Protein AF-A0A1N7JLL9-F1 (afdb_monomer)

Organism: NCBI:txid252246

pLDDT: mean 75.33, std 21.62, range [37.75, 98.25]

Nearest PDB structures (foldseek):
  6zs1-assembly1_C  TM=7.403E-01  e=1.046E-03  Thermochaetoides thermophila DSM 1495
  1jk9-assembly1_A  TM=7.363E-01  e=1.103E-03  Saccharomyces cerevisiae
  1f1g-assembly1_A  TM=7.361E-01  e=1.508E-03  Saccharomyces cerevisiae
  1f18-assembly1_A-2  TM=7.405E-01  e=5.557E-03  Saccharomyces cerevisiae
  1f1d-assembly1_A-2  TM=7.322E-01  e=9.364E-03  Saccharomyces cerevisiae

Radius of gyration: 25.89 Å; Cα contacts (8 Å, |Δi|>4): 295; chains: 1; bounding box: 70×52×64 Å

Secondary structure (DSSP, 8-state):
------------------------PPP---------------SEEEEEEEEEEPTT---EEEEEEEEETTTTEEEEEEEEESPPTT-EEEEEEE-SSSTTS-EEEEEEEE--TTS-EEEEEEEE------TT--EEEEEETTEEEEEEEEEEPPPTT-S-S-----

Structure (mmCIF, N/CA/C/O backbone):
data_AF-A0A1N7JLL9-F1
#
_entry.id   AF-A0A1N7JLL9-F1
#
loop_
_atom_site.group_PDB
_atom_site.id
_atom_site.type_symbol
_atom_site.label_atom_id
_atom_site.label_alt_id
_atom_site.label_comp_id
_atom_site.label_asym_id
_atom_site.label_entity_id
_atom_site.label_seq_id
_atom_site.pdbx_PDB_ins_code
_atom_site.Cartn_x
_atom_site.Cartn_y
_atom_site.Cartn_z
_atom_site.occupancy
_atom_site.B_iso_or_equiv
_atom_site.auth_seq_id
_atom_site.auth_comp_id
_atom_site.auth_asym_id
_atom_site.auth_atom_id
_atom_site.pdbx_PDB_model_num
ATOM 1 N N . MET A 1 1 ? -31.158 -21.656 -17.910 1.00 44.12 1 MET A N 1
ATOM 2 C CA . MET A 1 1 ? -32.289 -21.155 -17.096 1.00 44.12 1 MET A CA 1
ATOM 3 C C . MET A 1 1 ? -32.523 -22.111 -15.934 1.00 44.12 1 MET A C 1
ATOM 5 O O . MET A 1 1 ? -32.890 -23.253 -16.174 1.00 44.12 1 MET A O 1
ATOM 9 N N . LYS A 1 2 ? -32.244 -21.696 -14.694 1.00 43.19 2 LYS A N 1
ATOM 10 C CA . LYS A 1 2 ? -32.577 -22.452 -13.474 1.00 43.19 2 LYS A CA 1
ATOM 11 C C . LYS A 1 2 ? -32.991 -21.451 -12.397 1.00 43.19 2 LYS A C 1
ATOM 13 O O . LYS A 1 2 ? -32.153 -20.733 -11.869 1.00 43.19 2 LYS A O 1
ATOM 18 N N . ALA A 1 3 ? -34.292 -21.392 -12.128 1.00 44.34 3 ALA A N 1
ATOM 19 C CA . ALA A 1 3 ? -34.879 -20.602 -11.055 1.00 44.34 3 ALA A CA 1
ATOM 20 C C . ALA A 1 3 ? -34.713 -21.337 -9.717 1.00 44.34 3 ALA A C 1
ATOM 22 O O . ALA A 1 3 ? -34.967 -22.542 -9.638 1.00 44.34 3 ALA A O 1
ATOM 23 N N . LYS A 1 4 ? -34.329 -20.623 -8.653 1.00 47.38 4 LYS A N 1
ATOM 24 C CA . LYS A 1 4 ? -34.355 -21.170 -7.291 1.00 47.38 4 LYS A CA 1
ATOM 25 C C . LYS A 1 4 ? -34.884 -20.150 -6.279 1.00 47.38 4 LYS A C 1
ATOM 27 O O . LYS A 1 4 ? -34.162 -19.317 -5.762 1.00 47.38 4 LYS A O 1
ATOM 32 N N . ARG A 1 5 ? -36.195 -20.294 -6.065 1.00 47.28 5 ARG A N 1
ATOM 33 C CA . ARG A 1 5 ? -36.963 -20.283 -4.808 1.00 47.28 5 ARG A CA 1
ATOM 34 C C . ARG A 1 5 ? -36.646 -19.201 -3.765 1.00 47.28 5 ARG A C 1
ATOM 36 O O . ARG A 1 5 ? -35.718 -19.306 -2.974 1.00 47.28 5 ARG A O 1
ATOM 43 N N . ILE A 1 6 ? -37.594 -18.270 -3.725 1.00 50.94 6 ILE A N 1
ATOM 44 C CA . ILE A 1 6 ? -37.967 -17.329 -2.670 1.00 50.94 6 ILE A CA 1
ATOM 45 C C . ILE A 1 6 ? -38.216 -18.071 -1.342 1.00 50.94 6 ILE A C 1
ATOM 47 O O . ILE A 1 6 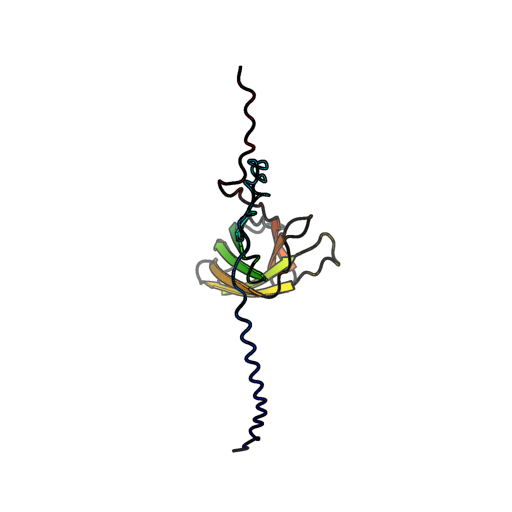? -38.887 -19.106 -1.325 1.00 50.94 6 ILE A O 1
ATOM 51 N N . ARG A 1 7 ? -37.746 -17.505 -0.225 1.00 45.41 7 ARG A N 1
ATOM 52 C CA . ARG A 1 7 ? -38.266 -17.782 1.122 1.00 45.41 7 ARG A CA 1
ATOM 53 C C . ARG A 1 7 ? -38.504 -16.458 1.844 1.00 45.41 7 ARG A C 1
ATOM 55 O O . ARG A 1 7 ? -37.567 -15.803 2.276 1.00 45.41 7 ARG A O 1
ATOM 62 N N . ALA A 1 8 ? -39.779 -16.099 1.935 1.00 46.62 8 ALA A N 1
ATOM 63 C CA . ALA A 1 8 ? -40.316 -15.077 2.816 1.00 46.62 8 ALA A CA 1
ATOM 64 C C . ALA A 1 8 ? -40.605 -15.711 4.178 1.00 46.62 8 ALA A C 1
ATOM 66 O O . ALA A 1 8 ? -41.304 -16.719 4.217 1.00 46.62 8 ALA A O 1
ATOM 67 N N . TRP A 1 9 ? -40.107 -15.124 5.263 1.00 42.84 9 TRP A N 1
ATOM 68 C CA . TRP A 1 9 ? -40.593 -15.364 6.621 1.00 42.84 9 TRP A CA 1
ATOM 69 C C . TRP A 1 9 ? -40.758 -13.997 7.280 1.00 42.84 9 TRP A C 1
ATOM 71 O O . TRP A 1 9 ? -39.780 -13.319 7.580 1.00 42.84 9 TRP A O 1
ATOM 81 N N . GLY A 1 10 ? -42.012 -13.573 7.420 1.00 42.16 10 GLY A N 1
ATOM 82 C CA . GLY A 1 10 ? -42.375 -12.503 8.337 1.00 42.16 10 GLY A CA 1
ATOM 83 C C . GLY A 1 10 ? -42.447 -13.038 9.761 1.00 42.16 10 GLY A C 1
ATOM 84 O O . GLY A 1 10 ? -42.609 -14.239 9.947 1.00 42.16 10 GLY A O 1
ATOM 85 N N . ILE A 1 11 ? -42.384 -12.135 10.734 1.00 55.09 11 ILE A N 1
ATOM 86 C CA . ILE A 1 11 ? -43.149 -12.198 11.981 1.00 55.09 11 ILE A CA 1
ATOM 87 C C . ILE A 1 11 ? -43.404 -10.749 12.407 1.00 55.09 11 ILE A C 1
ATOM 89 O O . ILE A 1 11 ? -42.494 -9.934 12.541 1.00 55.09 11 ILE A O 1
ATOM 93 N N . VAL A 1 12 ? -44.691 -10.462 12.555 1.00 46.88 12 VAL A N 1
ATOM 94 C CA . VAL A 1 12 ? -45.284 -9.296 13.203 1.00 46.88 12 VAL A CA 1
ATOM 95 C C . VAL A 1 12 ? -45.202 -9.515 14.711 1.00 46.88 12 VAL A C 1
ATOM 97 O O . VAL A 1 12 ? -45.587 -10.589 15.161 1.00 46.88 12 VAL A O 1
ATOM 100 N N . SER A 1 13 ? -44.804 -8.500 15.480 1.00 47.78 13 SER A N 1
ATOM 101 C CA . SER A 1 13 ? -45.194 -8.381 16.891 1.00 47.78 13 SER A CA 1
ATOM 102 C C . SER A 1 13 ? -45.334 -6.913 17.289 1.00 47.78 13 SER A C 1
ATOM 104 O O . SER A 1 13 ? -44.358 -6.192 17.473 1.00 47.78 13 SER A O 1
ATOM 106 N N . LEU A 1 14 ? -46.596 -6.502 17.395 1.00 47.94 14 LEU A N 1
ATOM 107 C CA . LEU A 1 14 ? -47.096 -5.302 18.059 1.00 47.94 14 LEU A CA 1
ATOM 108 C C . LEU A 1 14 ? -47.068 -5.533 19.573 1.00 47.94 14 LEU A C 1
ATOM 110 O O . LEU A 1 14 ? -47.690 -6.484 20.041 1.00 47.94 14 LEU A O 1
ATOM 114 N N . ILE A 1 15 ? -46.448 -4.636 20.339 1.00 55.25 15 ILE A N 1
ATOM 115 C CA . ILE A 1 15 ? -46.775 -4.458 21.759 1.00 55.25 15 ILE A CA 1
ATOM 116 C C . ILE A 1 15 ? -46.896 -2.960 22.023 1.00 55.25 15 ILE A C 1
ATOM 118 O O . ILE A 1 15 ? -45.912 -2.226 22.036 1.00 55.25 15 ILE A O 1
ATOM 122 N N . ALA A 1 16 ? -48.138 -2.526 22.220 1.00 49.84 16 ALA A N 1
ATOM 123 C CA . ALA A 1 16 ? -48.476 -1.256 22.833 1.00 49.84 16 ALA A CA 1
ATOM 124 C C . ALA A 1 16 ? -48.707 -1.507 24.328 1.00 49.84 16 ALA A C 1
ATOM 126 O O . ALA A 1 16 ? -49.512 -2.363 24.688 1.00 49.84 16 ALA A O 1
ATOM 127 N N . PHE A 1 17 ? -48.037 -0.744 25.188 1.00 50.56 17 PHE A N 1
ATOM 128 C CA . PHE A 1 17 ? -48.457 -0.555 26.573 1.00 50.56 17 PHE A CA 1
ATOM 129 C C . PHE A 1 17 ? -48.356 0.931 26.904 1.00 50.56 17 PHE A C 1
ATOM 131 O O . PHE A 1 17 ? -47.270 1.497 27.001 1.00 50.56 17 PHE A O 1
ATOM 138 N N . ALA A 1 18 ? -49.522 1.560 27.029 1.00 48.28 18 ALA A N 1
ATOM 139 C CA . ALA A 1 18 ? -49.682 2.875 27.616 1.00 48.28 18 ALA A CA 1
ATOM 140 C C . ALA A 1 18 ? -49.834 2.707 29.132 1.00 48.28 18 ALA A C 1
ATOM 142 O O . ALA A 1 18 ? -50.697 1.957 29.587 1.00 48.28 18 ALA A O 1
ATOM 143 N N . LEU A 1 19 ? -49.030 3.433 29.905 1.00 60.09 19 LEU A N 1
ATOM 144 C CA . LEU A 1 19 ? -49.312 3.718 31.307 1.00 60.09 19 LEU A CA 1
ATOM 145 C C . LEU A 1 19 ? -49.215 5.229 31.514 1.00 60.09 19 LEU A C 1
ATOM 147 O O . LEU A 1 19 ? -48.139 5.816 31.560 1.00 60.09 19 LEU A O 1
ATOM 151 N N . THR A 1 20 ? -50.385 5.850 31.614 1.00 50.16 20 THR A N 1
ATOM 152 C CA . THR A 1 20 ? -50.607 7.158 32.230 1.00 50.16 20 THR A CA 1
ATOM 153 C C . THR A 1 20 ? -50.323 7.071 33.728 1.00 50.16 20 THR A C 1
ATOM 155 O O . THR A 1 20 ? -50.967 6.295 34.430 1.00 50.16 20 THR A O 1
ATOM 158 N N . GLY A 1 21 ? -49.407 7.905 34.222 1.00 39.56 21 GLY A N 1
ATOM 159 C CA . GLY A 1 21 ? -49.181 8.134 35.648 1.00 39.56 21 GLY A CA 1
ATOM 160 C C . GLY A 1 21 ? -48.896 9.610 35.916 1.00 39.56 21 GLY A C 1
ATOM 161 O O . GLY A 1 21 ? -47.873 10.136 35.486 1.00 39.56 21 GLY A O 1
ATOM 162 N N . CYS A 1 22 ? -49.819 10.286 36.601 1.00 47.06 22 CYS A N 1
ATOM 163 C CA . CYS A 1 22 ? -49.667 11.659 37.071 1.00 47.06 22 CYS A CA 1
ATOM 164 C C . CYS A 1 22 ? -48.837 11.721 38.365 1.00 47.06 22 CYS A C 1
ATOM 166 O O . CYS A 1 22 ? -49.138 11.021 39.324 1.00 47.06 22 CYS A O 1
ATOM 168 N N . GLY A 1 23 ? -47.892 12.664 38.405 1.00 37.75 23 GLY A N 1
ATOM 169 C CA . GLY A 1 23 ? -47.628 13.514 39.570 1.00 37.75 23 GLY A CA 1
ATOM 170 C C . GLY A 1 23 ? -46.758 12.960 40.699 1.00 37.75 23 GLY A C 1
ATOM 171 O O . GLY A 1 23 ? -47.280 12.386 41.645 1.00 37.75 23 GLY A O 1
ATOM 172 N N . GLN A 1 24 ? -45.476 13.333 40.704 1.00 47.25 24 GLN A N 1
ATOM 173 C CA . GLN A 1 24 ? -44.731 13.690 41.920 1.00 47.25 24 GLN A CA 1
ATOM 174 C C . GLN A 1 24 ? -43.682 14.761 41.576 1.00 47.25 24 GLN A C 1
ATOM 176 O O . GLN A 1 24 ? -42.988 14.669 40.566 1.00 47.25 24 GLN A O 1
ATOM 181 N N . ALA A 1 25 ? -43.614 15.796 42.413 1.00 45.62 25 ALA A N 1
ATOM 182 C CA . ALA A 1 25 ? -42.663 16.895 42.332 1.00 45.62 25 ALA A CA 1
ATOM 183 C C . ALA A 1 25 ? -41.222 16.390 42.515 1.00 45.62 25 ALA A C 1
ATOM 185 O O . ALA A 1 25 ? -40.948 15.624 43.438 1.00 45.62 25 ALA A O 1
ATOM 186 N N . GLN A 1 26 ? -40.299 16.831 41.657 1.00 47.53 26 GLN A N 1
ATOM 187 C CA . GLN A 1 26 ? -38.876 16.542 41.824 1.00 47.53 26 GLN A CA 1
ATOM 188 C C . GLN A 1 26 ? -38.286 17.438 42.925 1.00 47.53 26 GLN A C 1
ATOM 190 O O . GLN A 1 26 ? -38.376 18.664 42.818 1.00 47.53 26 GLN A O 1
ATOM 195 N N . PRO A 1 27 ? -37.663 16.867 43.971 1.00 46.28 27 PRO A N 1
ATOM 196 C CA . PRO A 1 27 ? -36.809 17.631 44.862 1.00 46.28 27 PRO A CA 1
ATOM 197 C C . PRO A 1 27 ? -35.559 18.097 44.106 1.00 46.28 27 PRO A C 1
ATOM 199 O O . PRO A 1 27 ? -34.984 17.370 43.295 1.00 46.28 27 PRO A O 1
ATOM 202 N N . VAL A 1 28 ? -35.168 19.337 44.390 1.00 49.88 28 VAL A N 1
ATOM 203 C CA . VAL A 1 28 ? -33.977 20.021 43.885 1.00 49.88 28 VAL A CA 1
ATOM 204 C C . VAL A 1 28 ? -32.748 19.126 44.053 1.00 49.88 28 VAL A C 1
ATOM 206 O O . VAL A 1 28 ? -32.324 18.833 45.170 1.00 49.88 28 VAL A O 1
ATOM 209 N N . GLN A 1 29 ? -32.181 18.694 42.930 1.00 54.78 29 GLN A N 1
ATOM 210 C CA . GLN A 1 29 ? -30.927 17.956 42.888 1.00 54.78 29 GLN A CA 1
ATOM 211 C C . GLN A 1 29 ? -29.773 18.976 42.986 1.00 54.78 29 GLN A C 1
ATOM 213 O O . GLN A 1 29 ? -29.731 19.908 42.179 1.00 54.78 29 GLN A O 1
ATOM 218 N N . PRO A 1 30 ? -28.853 18.869 43.963 1.00 51.72 30 PRO A N 1
ATOM 219 C CA . PRO A 1 30 ? -27.647 19.694 43.984 1.00 51.72 30 PRO A CA 1
ATOM 2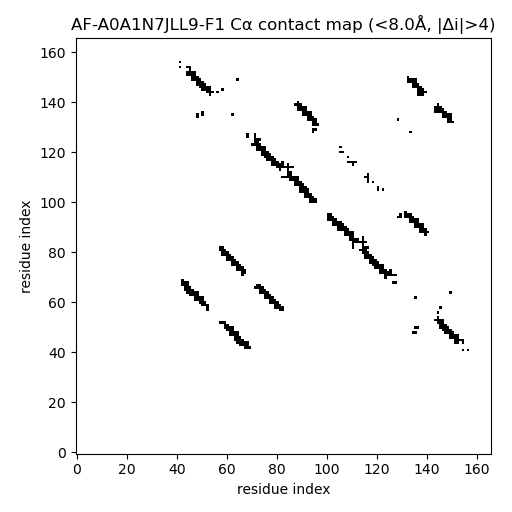20 C C . PRO A 1 30 ? -26.779 19.388 42.749 1.00 51.72 30 PRO A C 1
ATOM 222 O O . PRO A 1 30 ? -26.836 18.264 42.238 1.00 51.72 30 PRO A O 1
ATOM 225 N N . PRO A 1 31 ? -25.980 20.352 42.251 1.00 50.03 31 PRO A N 1
ATOM 226 C CA . PRO A 1 31 ? -25.156 20.155 41.066 1.00 50.03 31 PRO A CA 1
ATOM 227 C C . PRO A 1 31 ? -24.100 19.086 41.361 1.00 50.03 31 PRO A C 1
ATOM 229 O O . PRO A 1 31 ? -23.107 19.336 42.041 1.00 50.03 31 PRO A O 1
ATOM 232 N N . LEU A 1 32 ? -24.343 17.869 40.877 1.00 48.47 32 LEU A N 1
ATOM 233 C CA . LEU A 1 32 ? -23.337 16.819 40.849 1.00 48.47 32 LEU A CA 1
ATOM 234 C C . LEU A 1 32 ? -22.297 17.163 39.772 1.00 48.47 32 LEU A C 1
ATOM 236 O O . LEU A 1 32 ? -22.641 17.742 38.738 1.00 48.47 32 LEU A O 1
ATOM 240 N N . PRO A 1 33 ? -21.021 16.848 40.042 1.00 46.44 33 PRO A N 1
ATOM 241 C CA . PRO A 1 33 ? -19.882 17.328 39.283 1.00 46.44 33 PRO A CA 1
ATOM 242 C C . PRO A 1 33 ? -19.984 16.899 37.823 1.00 46.44 33 PRO A C 1
ATOM 244 O O . PRO A 1 33 ? -20.398 15.777 37.520 1.00 46.44 33 PRO A O 1
ATOM 247 N N . LEU A 1 34 ? -19.578 17.817 36.940 1.00 40.97 34 LEU A N 1
ATOM 248 C CA . LEU A 1 34 ? -19.276 17.561 35.536 1.00 40.97 34 LEU A CA 1
ATOM 249 C C . LEU A 1 34 ? -18.541 16.223 35.448 1.00 40.97 34 LEU A C 1
ATOM 251 O O . LEU A 1 34 ? -17.378 16.124 35.842 1.00 40.97 34 LEU A O 1
ATOM 255 N N . HIS A 1 35 ? -19.235 15.188 34.973 1.00 41.56 35 HIS A N 1
ATOM 256 C CA . HIS A 1 35 ? -18.564 13.987 34.518 1.00 41.56 35 HIS A CA 1
ATOM 257 C C . HIS A 1 35 ? -17.610 14.460 33.432 1.00 41.56 35 HIS A C 1
ATOM 259 O O . HIS A 1 35 ? -18.043 14.934 32.380 1.00 41.56 35 HIS A O 1
ATOM 265 N N . ALA A 1 36 ? -16.317 14.411 33.746 1.00 43.84 36 ALA A N 1
ATOM 266 C CA . ALA A 1 36 ? -15.257 14.590 32.783 1.00 43.84 36 ALA A CA 1
ATOM 267 C C . ALA A 1 36 ? -15.610 13.722 31.575 1.00 43.84 36 ALA A C 1
ATOM 269 O O . ALA A 1 36 ? -15.772 12.506 31.715 1.00 43.84 36 ALA A O 1
ATOM 270 N N . ALA A 1 37 ? -15.806 14.368 30.425 1.00 41.69 37 ALA A N 1
ATOM 271 C CA . ALA A 1 37 ? -15.970 13.695 29.154 1.00 41.69 37 ALA A CA 1
ATOM 272 C C . ALA A 1 37 ? -14.799 12.717 29.021 1.00 41.69 37 ALA A C 1
ATOM 274 O O . ALA A 1 37 ? -13.648 13.119 28.850 1.00 41.69 37 ALA A O 1
ATOM 275 N N . SER A 1 38 ? -15.083 11.433 29.223 1.00 41.16 38 SER A N 1
ATOM 276 C CA . SER A 1 38 ? -14.107 10.378 29.007 1.00 41.16 38 SER A CA 1
ATOM 277 C C . SER A 1 38 ? -13.775 10.414 27.522 1.00 41.16 38 SER A C 1
ATOM 279 O O . SER A 1 38 ? -14.683 10.422 26.694 1.00 41.16 38 SER A O 1
ATOM 281 N N . GLY A 1 39 ? -12.483 10.569 27.227 1.00 45.41 39 GLY A N 1
ATOM 282 C CA . GLY A 1 39 ? -11.960 11.017 25.941 1.00 45.41 39 GLY A CA 1
ATOM 283 C C . GLY A 1 39 ? -12.643 10.384 24.734 1.00 45.41 39 GLY A C 1
ATOM 284 O O . GLY A 1 39 ? -12.633 9.168 24.555 1.00 45.41 39 GLY A O 1
ATOM 285 N N . THR A 1 40 ? -13.196 11.232 23.874 1.00 43.16 40 THR A N 1
ATOM 286 C CA . THR A 1 40 ? -13.592 10.877 22.516 1.00 43.16 40 THR A CA 1
ATOM 287 C C . THR A 1 40 ? -12.334 10.527 21.728 1.00 43.16 40 THR A C 1
ATOM 289 O O . THR A 1 40 ? -11.691 11.390 21.134 1.00 43.16 40 THR A O 1
ATOM 292 N N . SER A 1 41 ? -11.944 9.251 21.751 1.00 60.06 41 SER A N 1
ATOM 293 C CA . SER A 1 41 ? -11.026 8.712 20.749 1.00 60.06 41 SER A CA 1
ATOM 294 C C . SER A 1 41 ? -11.652 8.983 19.386 1.00 60.06 41 SER A C 1
ATOM 296 O O . SER A 1 41 ? -12.792 8.584 19.156 1.00 60.06 41 SER A O 1
ATOM 298 N N . SER A 1 42 ? -10.933 9.667 18.496 1.00 64.88 42 SER A N 1
ATOM 299 C CA . SER A 1 42 ? -11.387 9.849 17.118 1.00 64.88 42 SER A CA 1
ATOM 300 C C . SER A 1 42 ? -11.757 8.482 16.520 1.00 64.88 42 SER A C 1
ATOM 302 O O . SER A 1 42 ? -10.985 7.531 16.690 1.00 64.88 42 SER A O 1
ATOM 304 N N . PRO A 1 43 ? -12.907 8.357 15.830 1.00 79.56 43 PRO A N 1
ATOM 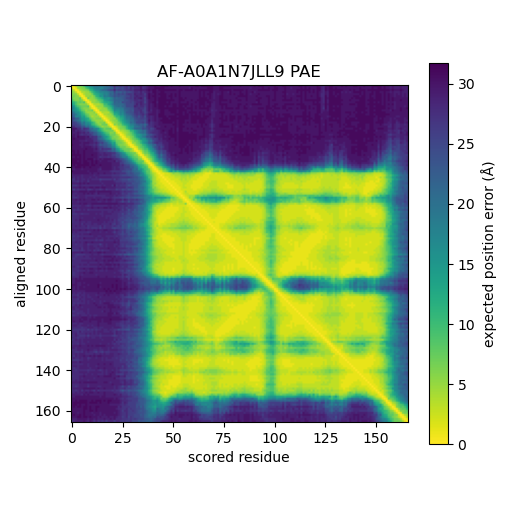305 C CA . PRO A 1 43 ? -13.306 7.100 15.191 1.00 79.56 43 PRO A CA 1
ATOM 306 C C . PRO A 1 43 ? -12.359 6.723 14.043 1.00 79.56 43 PRO A C 1
ATOM 308 O O . PRO A 1 43 ? -12.258 5.559 13.668 1.00 79.56 43 PRO A O 1
ATOM 311 N N . MET A 1 44 ? -11.621 7.708 13.526 1.00 85.06 44 MET A N 1
ATOM 312 C CA . MET A 1 44 ? -10.653 7.557 12.450 1.00 85.06 44 MET A CA 1
ATOM 313 C C . MET A 1 44 ? -9.221 7.580 12.985 1.00 85.06 44 MET A C 1
ATOM 315 O O . MET A 1 44 ? -8.847 8.479 13.740 1.00 85.06 44 MET A O 1
ATOM 319 N N . VAL A 1 45 ? -8.407 6.629 12.530 1.00 87.06 45 VAL A N 1
ATOM 320 C CA . VAL A 1 45 ? -6.954 6.606 12.724 1.00 87.06 45 VAL A CA 1
ATOM 321 C C . VAL A 1 45 ? -6.286 6.747 11.364 1.00 87.06 45 VAL A C 1
ATOM 323 O O . VAL A 1 45 ? -6.543 5.955 10.459 1.00 87.06 45 VAL A O 1
ATOM 326 N N . VAL A 1 46 ? -5.410 7.739 11.229 1.00 89.50 46 VAL A N 1
ATOM 327 C CA . VAL A 1 46 ? -4.576 7.918 10.037 1.00 89.50 46 VAL A CA 1
ATOM 328 C C . VAL A 1 46 ? -3.166 7.461 10.363 1.00 89.50 46 VAL A C 1
ATOM 330 O O . VAL A 1 46 ? -2.609 7.847 11.391 1.00 89.50 46 VAL A O 1
ATOM 333 N N . ALA A 1 47 ? -2.578 6.651 9.494 1.00 90.56 47 ALA A N 1
ATOM 334 C CA . ALA A 1 47 ? -1.180 6.280 9.585 1.00 90.56 47 ALA A CA 1
ATOM 335 C C . ALA A 1 47 ? -0.486 6.424 8.234 1.00 90.56 47 ALA A C 1
ATOM 337 O O . ALA A 1 47 ? -1.054 6.140 7.181 1.00 90.56 47 ALA A O 1
ATOM 338 N N . GLU A 1 48 ? 0.764 6.853 8.281 1.00 92.88 48 GLU A N 1
ATOM 339 C CA . GLU A 1 48 ? 1.622 6.979 7.113 1.00 92.88 48 GLU A CA 1
ATOM 340 C C . GLU A 1 48 ? 2.685 5.889 7.141 1.00 92.88 48 GLU A C 1
ATOM 342 O O . GLU A 1 48 ? 3.222 5.533 8.192 1.00 92.88 48 GLU A O 1
ATOM 347 N N . VAL A 1 49 ? 3.000 5.354 5.970 1.00 95.06 49 VAL A N 1
ATOM 348 C CA . VAL A 1 49 ? 4.046 4.360 5.771 1.00 95.06 49 VAL A CA 1
ATOM 349 C C . VAL A 1 49 ? 4.974 4.864 4.688 1.00 95.06 49 VAL A C 1
ATOM 351 O O . VAL A 1 49 ? 4.551 5.125 3.565 1.00 95.06 49 VAL A O 1
ATOM 354 N N . LYS A 1 50 ? 6.265 4.918 4.998 1.00 96.12 50 LYS A N 1
ATOM 355 C CA . LYS A 1 50 ? 7.309 5.005 3.981 1.00 96.12 50 LYS A CA 1
ATOM 356 C C . LYS A 1 50 ? 7.915 3.622 3.801 1.00 96.12 50 LYS A C 1
ATOM 358 O O . LYS A 1 50 ? 8.440 3.057 4.760 1.00 96.12 50 LYS A O 1
ATOM 363 N N . LEU A 1 51 ? 7.823 3.072 2.595 1.00 95.25 51 LEU A N 1
ATOM 364 C CA . LEU A 1 51 ? 8.361 1.753 2.302 1.00 95.25 51 LEU A CA 1
ATOM 365 C C . LEU A 1 51 ? 9.848 1.888 1.978 1.00 95.25 51 LEU A C 1
ATOM 367 O O . LEU A 1 51 ? 10.248 2.603 1.064 1.00 95.25 51 LEU A O 1
ATOM 371 N N . GLN A 1 52 ? 10.672 1.186 2.744 1.00 95.06 52 GLN A N 1
ATOM 372 C CA . GLN A 1 52 ? 12.103 1.096 2.514 1.00 95.06 52 GLN A CA 1
ATOM 373 C C . GLN A 1 52 ? 12.386 -0.066 1.560 1.00 95.06 52 GLN A C 1
ATOM 375 O O . GLN A 1 52 ? 11.978 -1.197 1.852 1.00 95.06 52 GLN A O 1
ATOM 380 N N . PRO A 1 53 ? 13.090 0.173 0.442 1.00 94.69 53 PRO A N 1
ATOM 381 C CA . PRO A 1 53 ? 13.503 -0.887 -0.463 1.00 94.69 53 PRO A CA 1
ATOM 382 C C . PRO A 1 53 ? 14.366 -1.930 0.241 1.00 94.69 53 PRO A C 1
ATOM 384 O O . PRO A 1 53 ? 15.194 -1.615 1.098 1.00 94.69 53 PRO A O 1
ATOM 387 N N . LYS A 1 54 ? 14.204 -3.189 -0.157 1.00 92.00 54 LYS A N 1
ATOM 388 C CA . LYS A 1 54 ? 15.091 -4.285 0.230 1.00 92.00 54 LYS A CA 1
ATOM 389 C C . LYS A 1 54 ? 16.086 -4.557 -0.895 1.00 92.00 54 LYS A C 1
ATOM 391 O O . LYS A 1 54 ? 15.732 -4.585 -2.073 1.00 92.00 54 LYS A O 1
ATOM 396 N N . GLY A 1 55 ? 17.344 -4.782 -0.521 1.00 85.69 55 GLY A N 1
ATOM 397 C CA . GLY A 1 55 ? 18.425 -5.025 -1.477 1.00 85.69 55 GLY A CA 1
ATOM 398 C C . GLY A 1 55 ? 18.805 -3.772 -2.271 1.00 85.69 55 GLY A C 1
ATOM 399 O O . GLY A 1 55 ? 18.882 -2.682 -1.716 1.00 85.69 55 GLY A O 1
ATOM 400 N N . SER A 1 56 ? 19.074 -3.936 -3.566 1.00 80.06 56 SER A N 1
ATOM 401 C CA . SER A 1 56 ? 19.565 -2.880 -4.468 1.00 80.06 56 SER A CA 1
ATOM 402 C C . SER A 1 56 ? 18.465 -2.171 -5.271 1.00 80.06 56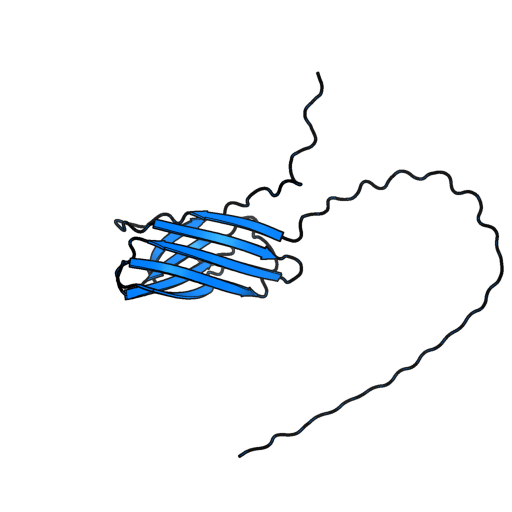 SER A C 1
ATOM 404 O O . SER A 1 56 ? 18.761 -1.477 -6.243 1.00 80.06 56 SER A O 1
ATOM 406 N N . SER A 1 57 ? 17.195 -2.365 -4.911 1.00 80.38 57 SER A N 1
ATOM 407 C CA . SER A 1 57 ? 16.069 -1.748 -5.617 1.00 80.38 57 SER A CA 1
ATOM 408 C C . SER A 1 57 ? 16.039 -0.229 -5.402 1.00 80.38 57 SER A C 1
ATOM 410 O O . SER A 1 57 ? 16.114 0.234 -4.268 1.00 80.38 57 SER A O 1
ATOM 412 N N . ALA A 1 58 ? 15.884 0.539 -6.486 1.00 86.62 58 ALA A N 1
ATOM 413 C CA . ALA A 1 58 ? 15.736 2.001 -6.451 1.00 86.62 58 ALA A CA 1
ATOM 414 C C . ALA A 1 58 ? 14.275 2.470 -6.296 1.00 86.62 58 ALA A C 1
ATOM 416 O O . ALA A 1 58 ? 13.984 3.647 -6.498 1.00 86.62 58 ALA A O 1
ATOM 417 N N . LEU A 1 59 ? 13.362 1.547 -5.978 1.00 94.25 59 LEU A N 1
ATOM 418 C CA . LEU A 1 59 ? 11.954 1.831 -5.706 1.00 94.25 59 LEU A CA 1
ATOM 419 C C . LEU A 1 59 ? 11.804 2.982 -4.697 1.00 94.25 59 LEU A C 1
ATOM 421 O O . LEU A 1 59 ? 12.473 2.991 -3.669 1.00 94.25 59 LEU A O 1
ATOM 425 N N . ASP A 1 60 ? 10.853 3.879 -4.938 1.00 95.94 60 ASP A N 1
ATOM 426 C CA . ASP A 1 60 ? 10.324 4.763 -3.897 1.00 95.94 60 ASP A CA 1
ATOM 427 C C . ASP A 1 60 ? 8.824 4.516 -3.759 1.00 95.94 60 ASP A C 1
ATOM 429 O O . ASP A 1 60 ? 8.106 4.528 -4.761 1.00 95.94 60 ASP A O 1
ATOM 433 N N . ALA A 1 61 ? 8.359 4.233 -2.545 1.00 97.06 61 ALA A N 1
ATOM 434 C CA . ALA A 1 61 ? 6.960 3.941 -2.288 1.00 97.06 61 ALA A CA 1
ATOM 435 C C . ALA A 1 61 ? 6.517 4.441 -0.912 1.00 97.06 61 ALA A C 1
ATOM 437 O O . ALA A 1 61 ? 7.237 4.344 0.087 1.00 97.06 61 ALA A O 1
ATOM 438 N N . SER A 1 62 ? 5.287 4.930 -0.854 1.00 97.12 62 SER A N 1
ATOM 439 C CA . SER A 1 62 ? 4.619 5.335 0.374 1.00 97.12 62 SER A CA 1
ATOM 440 C C . SER A 1 62 ? 3.180 4.842 0.378 1.00 97.12 62 SER A C 1
ATOM 442 O O . SER A 1 62 ? 2.588 4.584 -0.670 1.00 97.12 62 SER A O 1
ATOM 444 N N . ALA A 1 63 ? 2.617 4.679 1.570 1.00 96.75 63 ALA A N 1
ATOM 445 C CA . ALA A 1 63 ? 1.213 4.370 1.733 1.00 96.75 63 ALA A CA 1
ATOM 446 C C . ALA A 1 63 ? 0.579 5.210 2.841 1.00 96.75 63 ALA A C 1
ATOM 448 O O . ALA A 1 63 ? 1.202 5.504 3.859 1.00 96.75 63 ALA A O 1
ATOM 449 N N . THR A 1 64 ? -0.687 5.548 2.651 1.00 96.12 64 THR A N 1
ATOM 450 C CA . THR A 1 64 ? -1.556 6.130 3.668 1.00 96.12 64 THR A CA 1
ATOM 451 C C . THR A 1 64 ? -2.603 5.099 4.046 1.00 96.12 64 THR A C 1
ATOM 453 O O . THR A 1 64 ? -3.261 4.508 3.188 1.00 96.12 64 THR A O 1
ATOM 456 N N . LEU A 1 65 ? -2.744 4.886 5.346 1.00 94.06 65 LEU A N 1
ATOM 457 C CA . LEU A 1 65 ? -3.700 3.984 5.953 1.00 94.06 65 LEU A CA 1
ATOM 458 C C . LEU A 1 65 ? -4.729 4.826 6.694 1.00 94.06 65 LEU A C 1
ATOM 460 O O . LEU A 1 65 ? -4.375 5.602 7.579 1.00 94.06 65 LEU A O 1
ATOM 464 N N . LEU A 1 66 ? -5.994 4.662 6.335 1.00 93.31 66 LEU A N 1
ATOM 465 C CA . LEU A 1 66 ? -7.119 5.278 7.024 1.00 93.31 66 LEU A CA 1
ATOM 466 C C . LEU A 1 66 ? -7.984 4.169 7.601 1.00 93.31 66 LEU A C 1
ATOM 468 O O . LEU A 1 66 ? -8.627 3.427 6.861 1.00 93.31 66 LEU A O 1
ATOM 472 N N . PHE A 1 67 ? -7.988 4.060 8.920 1.00 91.00 67 PHE A N 1
ATOM 473 C CA . PHE A 1 67 ? -8.779 3.078 9.634 1.00 91.00 67 PHE A CA 1
ATOM 474 C C . PHE A 1 67 ? -9.996 3.728 10.270 1.00 91.00 67 PHE A C 1
ATOM 476 O O . PHE A 1 67 ? -9.847 4.583 11.144 1.00 91.00 67 PHE A O 1
ATOM 483 N N . ASN A 1 68 ? -11.179 3.292 9.845 1.00 90.19 68 ASN A N 1
ATOM 484 C CA . ASN A 1 68 ? -12.431 3.602 10.511 1.00 90.19 68 ASN A CA 1
ATOM 485 C C . ASN A 1 68 ? -12.753 2.504 11.529 1.00 90.19 68 ASN A C 1
ATOM 487 O O . ASN A 1 68 ? -13.036 1.368 11.147 1.00 90.19 68 ASN A O 1
ATOM 491 N N . ARG A 1 69 ? -12.738 2.857 12.817 1.00 86.75 69 ARG A N 1
ATOM 492 C CA . ARG A 1 69 ? -13.086 1.951 13.919 1.00 86.75 69 ARG A CA 1
ATOM 493 C C . ARG A 1 69 ? -14.569 1.600 13.958 1.00 86.75 69 ARG A C 1
ATOM 495 O O . ARG A 1 69 ? -14.907 0.539 14.459 1.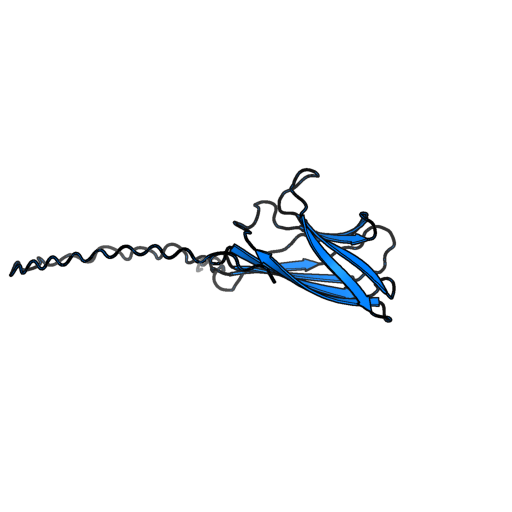00 86.75 69 ARG A O 1
ATOM 502 N N . GLU A 1 70 ? -15.441 2.478 13.466 1.00 88.69 70 GLU A N 1
ATOM 503 C CA . GLU A 1 70 ? -16.892 2.247 13.486 1.00 88.69 70 GLU A CA 1
ATOM 504 C C . GLU A 1 70 ? -17.304 1.188 12.460 1.00 88.69 70 GLU A C 1
ATOM 506 O O . GLU A 1 70 ? -18.129 0.328 12.758 1.00 88.69 70 GLU A O 1
ATOM 511 N N . ASP A 1 71 ? -16.678 1.223 11.282 1.00 88.12 71 ASP A N 1
ATOM 512 C CA . ASP A 1 71 ? -16.965 0.305 10.174 1.00 88.12 71 ASP A CA 1
ATOM 513 C C . ASP A 1 71 ? -16.013 -0.905 10.133 1.00 88.12 71 ASP A C 1
ATOM 515 O O . ASP A 1 71 ? -16.110 -1.736 9.230 1.00 88.12 71 ASP A O 1
ATOM 519 N N . GLU A 1 72 ? -15.051 -0.980 11.061 1.00 88.19 72 GLU A N 1
ATOM 520 C CA . GLU A 1 72 ? -13.953 -1.961 11.055 1.00 88.19 72 GLU A CA 1
ATOM 521 C C . GLU A 1 72 ? -13.262 -2.054 9.677 1.00 88.19 72 GLU A C 1
ATOM 523 O O . GLU A 1 72 ? -12.932 -3.136 9.177 1.00 88.19 72 GLU A O 1
ATOM 528 N N . ALA A 1 73 ? -13.065 -0.900 9.033 1.00 89.25 73 ALA A N 1
ATOM 529 C CA . ALA A 1 73 ? -12.619 -0.799 7.648 1.00 89.25 73 ALA A CA 1
ATOM 530 C C . ALA A 1 73 ? -11.307 -0.021 7.536 1.00 89.25 73 ALA A C 1
ATOM 532 O O . ALA A 1 73 ? -11.184 1.112 8.003 1.00 89.25 73 ALA A O 1
ATOM 533 N N . LEU A 1 74 ? -10.322 -0.618 6.868 1.00 91.00 74 LEU A N 1
ATOM 534 C CA . LEU A 1 74 ? -9.015 -0.026 6.612 1.00 91.00 74 LEU A CA 1
ATOM 535 C C . LEU A 1 74 ? -8.856 0.279 5.123 1.00 91.00 74 LEU A C 1
ATOM 537 O O . LEU A 1 74 ? -8.712 -0.627 4.304 1.00 91.00 74 LEU A O 1
ATOM 541 N N . SER A 1 75 ? -8.825 1.560 4.777 1.00 94.44 75 SER A N 1
ATOM 542 C CA . SER A 1 75 ? -8.457 2.017 3.439 1.00 94.44 75 SER A CA 1
ATOM 543 C C . SER A 1 75 ? -6.941 2.149 3.336 1.00 94.44 75 SER A C 1
ATOM 545 O O . SER A 1 75 ? -6.314 2.786 4.181 1.00 94.44 75 SER A O 1
ATOM 547 N N . VAL A 1 76 ? -6.355 1.567 2.295 1.00 95.31 76 VAL A N 1
ATOM 548 C CA . VAL A 1 76 ? -4.922 1.638 2.000 1.00 95.31 76 VAL A CA 1
ATOM 549 C C . VAL A 1 76 ? -4.751 2.292 0.639 1.00 95.31 76 VAL A C 1
ATOM 551 O O . VAL A 1 76 ? -5.213 1.750 -0.363 1.00 95.31 76 VAL A O 1
ATOM 554 N N . SER A 1 77 ? -4.081 3.440 0.609 1.00 97.62 77 SER A N 1
ATOM 555 C CA . SER A 1 77 ? -3.668 4.133 -0.612 1.00 97.62 77 SER A CA 1
ATOM 556 C C . SER A 1 77 ? -2.155 4.052 -0.722 1.00 97.62 77 SER A C 1
ATOM 558 O O . SER A 1 77 ? -1.473 4.472 0.203 1.00 97.62 77 SER A O 1
ATOM 560 N N . LEU A 1 78 ? -1.629 3.517 -1.816 1.00 98.00 78 LEU A N 1
ATOM 561 C CA . LEU A 1 78 ? -0.203 3.330 -2.059 1.00 98.00 78 LEU A CA 1
ATOM 562 C C . LEU A 1 78 ? 0.200 4.036 -3.349 1.00 98.00 78 LEU A C 1
ATOM 564 O O . LEU A 1 78 ? -0.424 3.844 -4.390 1.00 98.00 78 LEU A O 1
ATOM 568 N N . GLU A 1 79 ? 1.282 4.796 -3.271 1.00 98.25 79 GLU A N 1
ATOM 569 C CA . GLU A 1 79 ? 1.944 5.424 -4.408 1.00 98.25 79 GLU A CA 1
ATOM 570 C C . GLU A 1 79 ? 3.357 4.863 -4.515 1.00 98.25 79 GLU A C 1
ATOM 572 O O . GLU A 1 79 ? 4.063 4.727 -3.513 1.00 98.25 79 GLU A O 1
ATOM 577 N N . ALA A 1 80 ? 3.772 4.510 -5.727 1.00 97.62 80 ALA A N 1
ATOM 578 C CA . ALA A 1 80 ? 5.083 3.935 -5.972 1.00 97.62 80 ALA A CA 1
ATOM 579 C C . ALA A 1 80 ? 5.669 4.394 -7.309 1.00 97.62 80 ALA A C 1
ATOM 581 O O . ALA A 1 80 ? 4.975 4.519 -8.319 1.00 97.62 80 ALA A O 1
ATOM 582 N N . THR A 1 81 ? 6.981 4.603 -7.321 1.00 97.94 81 THR A N 1
ATOM 583 C CA . THR A 1 81 ? 7.773 4.995 -8.489 1.00 97.94 81 THR A CA 1
ATOM 584 C C . THR A 1 81 ? 9.059 4.177 -8.566 1.00 97.94 81 THR A C 1
ATOM 586 O O . THR A 1 81 ? 9.417 3.458 -7.630 1.00 97.94 81 THR A O 1
ATOM 589 N N . HIS A 1 82 ? 9.741 4.250 -9.713 1.00 96.69 82 HIS A N 1
ATOM 590 C CA . HIS A 1 82 ? 10.932 3.447 -10.015 1.00 96.69 82 HIS A CA 1
ATOM 591 C C . HIS A 1 82 ? 10.700 1.928 -9.893 1.00 96.69 82 HIS A C 1
ATOM 593 O O . HIS A 1 82 ? 11.620 1.152 -9.634 1.00 96.69 82 HIS A O 1
ATOM 599 N N . LEU A 1 83 ? 9.457 1.490 -10.106 1.00 96.19 83 LEU A N 1
ATOM 600 C CA . LEU A 1 83 ? 9.108 0.085 -10.277 1.00 96.19 83 LEU A CA 1
ATOM 601 C C . LEU A 1 83 ? 9.667 -0.431 -11.609 1.00 96.19 83 LEU A C 1
ATOM 603 O O . LEU A 1 83 ? 9.892 0.326 -12.555 1.00 96.19 83 LEU A O 1
ATOM 607 N N . THR A 1 84 ? 9.807 -1.750 -11.727 1.00 95.56 84 THR A N 1
ATOM 608 C CA . THR A 1 84 ? 10.053 -2.382 -13.027 1.00 95.56 84 THR A CA 1
ATOM 609 C C . THR A 1 84 ? 8.859 -2.100 -13.948 1.00 95.56 84 THR A C 1
ATOM 611 O O . THR A 1 84 ? 7.730 -2.434 -13.572 1.00 95.56 84 THR A O 1
ATOM 614 N N . PRO A 1 85 ? 9.058 -1.512 -15.146 1.00 96.94 85 PRO A N 1
ATOM 615 C CA . PRO A 1 85 ? 7.966 -1.219 -16.071 1.00 96.94 85 PRO A CA 1
ATOM 616 C C . PRO A 1 85 ? 7.123 -2.456 -16.377 1.00 96.94 85 PRO A C 1
ATOM 618 O O . PRO A 1 85 ? 7.664 -3.508 -16.716 1.00 96.94 85 PRO A O 1
ATOM 621 N N . ARG A 1 86 ? 5.793 -2.334 -16.269 1.00 96.75 86 ARG A N 1
ATOM 622 C CA . ARG A 1 86 ? 4.835 -3.452 -16.430 1.00 96.75 86 ARG A CA 1
ATOM 623 C C . ARG A 1 86 ? 5.026 -4.619 -15.447 1.00 96.75 86 ARG A C 1
ATOM 625 O O . ARG A 1 86 ? 4.383 -5.660 -15.606 1.00 96.75 86 ARG A O 1
ATOM 632 N N . GLY A 1 87 ? 5.869 -4.454 -14.426 1.00 96.56 87 GLY A N 1
ATOM 633 C CA . GLY A 1 87 ? 6.057 -5.418 -13.348 1.00 96.56 87 GLY A CA 1
ATOM 634 C C . GLY A 1 87 ? 4.789 -5.569 -12.510 1.00 96.56 87 GLY A C 1
ATOM 635 O O . GLY A 1 87 ? 4.043 -4.606 -12.319 1.00 96.56 87 GLY A O 1
ATOM 636 N N . ARG A 1 88 ? 4.537 -6.789 -12.027 1.00 97.56 88 ARG A N 1
ATOM 637 C CA . ARG A 1 88 ? 3.417 -7.100 -11.135 1.00 97.56 88 ARG A CA 1
ATOM 638 C C . ARG A 1 88 ? 3.899 -7.134 -9.692 1.00 97.56 88 ARG A C 1
ATOM 640 O O . ARG A 1 88 ? 4.925 -7.751 -9.391 1.00 97.56 88 ARG A O 1
ATOM 647 N N . TYR A 1 89 ? 3.119 -6.504 -8.828 1.00 97.12 89 TYR A N 1
ATOM 648 C CA . TYR A 1 89 ? 3.410 -6.366 -7.415 1.00 97.12 89 TYR A CA 1
ATOM 649 C C . TYR A 1 89 ? 2.192 -6.745 -6.586 1.00 97.12 89 TYR A C 1
ATOM 651 O O . TYR A 1 89 ? 1.055 -6.507 -6.990 1.00 97.12 89 TYR A O 1
ATOM 659 N N . GLU A 1 90 ? 2.439 -7.340 -5.432 1.00 96.94 90 GLU A N 1
ATOM 660 C CA . GLU A 1 90 ? 1.427 -7.663 -4.433 1.00 96.94 90 GLU A CA 1
ATOM 661 C C . GLU A 1 90 ? 1.639 -6.774 -3.216 1.00 96.94 90 GLU A C 1
ATOM 663 O O . GLU A 1 90 ? 2.771 -6.430 -2.881 1.00 96.94 90 GLU A O 1
ATOM 668 N N . VAL A 1 91 ? 0.550 -6.399 -2.557 1.00 96.12 91 VAL A N 1
ATOM 669 C CA . VAL A 1 91 ? 0.588 -5.637 -1.313 1.00 96.12 91 VAL A CA 1
ATOM 670 C C . VAL A 1 91 ? 0.124 -6.554 -0.197 1.00 96.12 91 VAL A C 1
ATOM 672 O O . VAL A 1 91 ? -0.972 -7.118 -0.275 1.00 96.12 91 VAL A O 1
ATOM 675 N N . ALA A 1 92 ? 0.941 -6.696 0.840 1.00 93.75 92 ALA A N 1
ATOM 676 C CA . ALA A 1 92 ? 0.575 -7.401 2.056 1.00 93.75 92 ALA A CA 1
ATOM 677 C C . ALA A 1 92 ? 0.509 -6.440 3.242 1.00 93.75 92 ALA A C 1
ATOM 679 O O . ALA A 1 92 ? 1.313 -5.516 3.371 1.00 93.75 92 ALA A O 1
ATOM 680 N N . LEU A 1 93 ? -0.467 -6.681 4.111 1.00 91.00 93 LEU A N 1
ATOM 681 C CA . LEU A 1 93 ? -0.613 -6.015 5.396 1.00 91.00 93 LEU A CA 1
ATOM 682 C C . LEU A 1 93 ? -0.291 -7.016 6.499 1.00 91.00 93 LEU A C 1
ATOM 684 O O . LEU A 1 93 ? -0.852 -8.113 6.532 1.00 91.00 93 LEU A O 1
ATOM 688 N N . LEU A 1 94 ? 0.585 -6.618 7.414 1.00 87.12 94 LEU A N 1
ATOM 689 C CA . LEU A 1 94 ? 0.900 -7.384 8.606 1.00 87.12 94 LEU A CA 1
ATOM 690 C C . LEU A 1 94 ? 0.311 -6.693 9.825 1.00 87.12 94 LEU A C 1
ATOM 692 O O . LEU A 1 94 ? 0.521 -5.499 10.057 1.00 87.12 94 LEU A 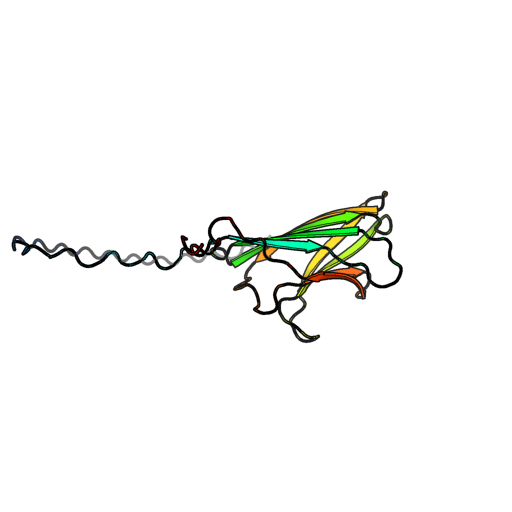O 1
ATOM 696 N N . THR A 1 95 ? -0.418 -7.484 10.606 1.00 75.19 95 THR A N 1
ATOM 697 C CA . THR A 1 95 ? -1.156 -7.042 11.790 1.00 75.19 95 THR A CA 1
ATOM 698 C C . THR A 1 95 ? -0.571 -7.579 13.101 1.00 75.19 95 THR A C 1
ATOM 700 O O . THR A 1 95 ? -1.163 -7.395 14.156 1.00 75.19 95 THR A O 1
ATOM 703 N N . ALA A 1 96 ? 0.589 -8.241 13.079 1.00 58.19 96 ALA A N 1
ATOM 704 C CA . ALA A 1 96 ? 1.304 -8.677 14.280 1.00 58.19 96 ALA A CA 1
ATOM 705 C C . ALA A 1 96 ? 2.805 -8.878 13.983 1.00 58.19 96 ALA A C 1
ATOM 707 O O . ALA A 1 96 ? 3.166 -9.124 12.828 1.00 58.19 96 ALA A O 1
ATOM 708 N N . PRO A 1 97 ? 3.697 -8.794 14.989 1.00 44.44 97 PRO A N 1
ATOM 709 C CA . PRO A 1 97 ? 5.120 -9.039 14.797 1.00 44.44 97 PRO A CA 1
ATOM 710 C C . PRO A 1 97 ? 5.416 -10.545 14.691 1.00 44.44 97 PRO A C 1
ATOM 712 O O . PRO A 1 97 ? 4.874 -11.355 15.441 1.00 44.44 97 PRO A O 1
ATOM 715 N N . GLY A 1 98 ? 6.334 -10.909 13.791 1.00 40.91 98 GLY A N 1
ATOM 716 C CA . GLY A 1 98 ? 6.816 -12.281 13.587 1.00 40.91 98 GLY A CA 1
ATOM 717 C C . GLY A 1 98 ? 6.285 -12.948 12.306 1.00 40.91 98 GLY A C 1
ATOM 718 O O . GLY A 1 98 ? 5.302 -12.487 11.736 1.00 40.91 98 GLY A O 1
ATOM 719 N N . PRO A 1 99 ? 6.918 -14.039 11.833 1.00 41.22 99 PRO A N 1
ATOM 720 C CA . PRO A 1 99 ? 6.542 -14.738 10.592 1.00 41.22 99 PRO A CA 1
ATOM 721 C C . PRO A 1 99 ? 5.166 -15.424 10.659 1.00 41.22 99 PRO A C 1
ATOM 723 O O . PRO A 1 99 ? 4.617 -15.821 9.637 1.00 41.22 99 PRO A O 1
ATOM 726 N N . SER A 1 100 ? 4.617 -15.572 11.865 1.00 44.44 100 SER A N 1
ATOM 727 C CA . SER A 1 100 ? 3.272 -16.073 12.162 1.00 44.44 100 SER A CA 1
ATOM 728 C C . SER A 1 100 ? 2.257 -14.959 12.442 1.00 44.44 100 SER A C 1
ATOM 730 O O . SER A 1 100 ? 1.073 -15.249 12.619 1.00 44.44 100 SER A O 1
ATOM 732 N N . GLY A 1 101 ? 2.692 -13.694 12.485 1.00 52.72 101 GLY A N 1
ATOM 733 C CA . GLY A 1 101 ? 1.790 -12.553 12.515 1.00 52.72 101 GLY A CA 1
ATOM 734 C C . GLY A 1 101 ? 1.121 -12.458 11.155 1.00 52.72 101 GLY A C 1
ATOM 735 O O . GLY A 1 101 ? 1.797 -12.157 10.180 1.00 52.72 101 GLY A O 1
ATOM 736 N N . GLY A 1 102 ? -0.162 -12.819 11.079 1.00 63.38 102 GLY A N 1
ATOM 737 C CA . GLY A 1 102 ? -0.874 -13.097 9.831 1.00 63.38 102 GLY A CA 1
ATOM 738 C C . GLY A 1 102 ? -0.678 -12.023 8.763 1.00 63.38 102 GLY A C 1
ATOM 739 O O . GLY A 1 102 ? -1.402 -11.031 8.733 1.00 63.38 102 GLY A O 1
ATOM 740 N N . ALA A 1 103 ? 0.293 -12.237 7.875 1.00 73.62 103 ALA A N 1
ATOM 741 C CA . ALA A 1 103 ? 0.462 -11.441 6.679 1.00 73.62 103 ALA A CA 1
ATOM 742 C C . ALA A 1 103 ? -0.704 -11.773 5.751 1.00 73.62 103 ALA A C 1
ATOM 744 O O . ALA A 1 103 ? -0.876 -12.918 5.328 1.00 73.62 103 ALA A O 1
ATOM 745 N N . ARG A 1 104 ? -1.533 -10.774 5.461 1.00 84.94 104 ARG A N 1
ATOM 746 C CA . ARG A 1 104 ? -2.646 -10.908 4.527 1.00 84.94 104 ARG A CA 1
ATOM 747 C C . ARG A 1 104 ? -2.295 -10.142 3.269 1.00 84.94 104 ARG A C 1
ATOM 749 O O . ARG A 1 104 ? -2.120 -8.928 3.323 1.00 84.94 104 ARG A O 1
ATOM 756 N N . THR A 1 105 ? -2.243 -10.825 2.130 1.00 89.75 105 THR A N 1
ATOM 757 C CA . THR A 1 105 ? -2.232 -10.141 0.834 1.00 89.75 105 THR A CA 1
ATOM 758 C C . THR A 1 105 ? -3.563 -9.417 0.663 1.00 89.75 105 THR A C 1
ATOM 760 O O . THR A 1 105 ? -4.626 -10.038 0.679 1.00 89.75 105 THR A O 1
ATOM 763 N N . ILE A 1 106 ? -3.501 -8.095 0.530 1.00 92.94 106 ILE A N 1
ATOM 764 C CA . ILE A 1 106 ? -4.668 -7.209 0.397 1.00 92.94 106 ILE A CA 1
ATOM 765 C C . ILE A 1 106 ? -4.935 -6.818 -1.062 1.00 92.94 106 ILE A C 1
ATOM 767 O O . ILE A 1 106 ? -5.928 -6.160 -1.362 1.00 92.94 106 ILE A O 1
ATOM 771 N N . GLY A 1 107 ? -4.054 -7.240 -1.970 1.00 94.19 107 GLY A N 1
ATOM 772 C CA . GLY A 1 107 ? -4.284 -7.267 -3.408 1.00 94.19 107 GLY A CA 1
ATOM 773 C C . GLY A 1 107 ? -2.997 -7.113 -4.206 1.00 94.19 107 GLY A C 1
ATOM 774 O O . GLY A 1 107 ? -1.901 -7.338 -3.694 1.00 94.19 107 GLY A O 1
ATOM 775 N N . ALA A 1 108 ? -3.142 -6.784 -5.485 1.00 96.62 108 ALA A N 1
ATOM 776 C CA . ALA A 1 108 ? -2.035 -6.698 -6.425 1.00 96.62 108 ALA A CA 1
ATOM 777 C C . ALA A 1 108 ? -2.285 -5.608 -7.466 1.00 96.62 108 ALA A C 1
ATOM 779 O O . ALA A 1 108 ? -3.428 -5.346 -7.840 1.00 96.62 108 ALA A O 1
ATOM 780 N N . PHE A 1 109 ? -1.206 -5.032 -7.979 1.00 97.50 109 PHE A N 1
ATOM 781 C CA . PHE A 1 109 ? -1.239 -4.042 -9.046 1.00 97.50 109 PHE A CA 1
ATOM 782 C C . PHE A 1 109 ? -0.115 -4.281 -10.057 1.00 97.50 109 PHE A C 1
ATOM 784 O O . PHE A 1 109 ? 0.810 -5.068 -9.836 1.00 97.50 109 PHE A O 1
ATOM 791 N N . GLN A 1 110 ? -0.212 -3.607 -11.200 1.00 97.88 110 GLN A N 1
ATOM 792 C CA . GLN A 1 110 ? 0.821 -3.607 -12.228 1.00 97.88 110 GLN A CA 1
ATOM 793 C C . GLN A 1 110 ? 1.348 -2.186 -12.418 1.00 97.88 110 GLN A C 1
ATOM 795 O O . GLN A 1 110 ? 0.564 -1.246 -12.533 1.00 97.88 110 GLN A O 1
ATOM 800 N N . ALA A 1 111 ? 2.670 -2.036 -12.468 1.00 97.75 111 ALA A N 1
ATOM 801 C CA . ALA A 1 111 ? 3.302 -0.765 -12.792 1.00 97.75 111 ALA A CA 1
ATOM 802 C C . ALA A 1 111 ? 2.986 -0.345 -14.234 1.00 97.75 111 ALA A C 1
ATOM 804 O O . ALA A 1 111 ? 2.915 -1.179 -15.140 1.00 97.75 111 ALA A O 1
ATOM 805 N N . ASN A 1 112 ? 2.861 0.955 -14.480 1.00 98.25 112 ASN A N 1
ATOM 806 C CA . ASN A 1 112 ? 2.732 1.481 -15.834 1.00 98.25 112 ASN A CA 1
ATOM 807 C C . ASN A 1 112 ? 4.053 1.334 -16.628 1.00 98.25 112 ASN A C 1
ATOM 809 O O . ASN A 1 112 ? 5.054 0.784 -16.155 1.00 98.25 112 ASN A O 1
ATOM 813 N N . ALA A 1 113 ? 4.065 1.811 -17.876 1.00 97.94 113 ALA A N 1
ATOM 814 C CA . ALA A 1 113 ? 5.241 1.725 -18.745 1.00 97.94 113 ALA A CA 1
A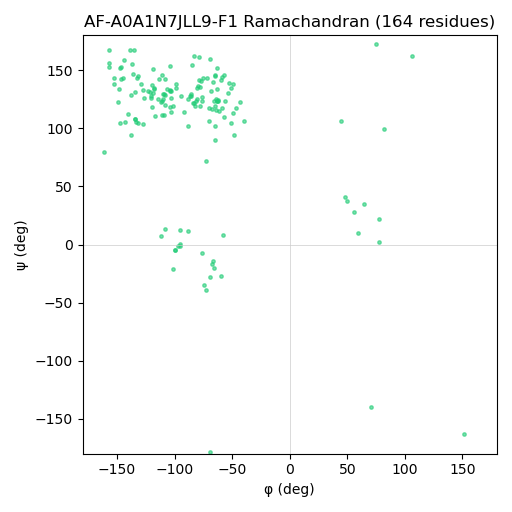TOM 815 C C . ALA A 1 113 ? 6.425 2.592 -18.269 1.00 97.94 113 ALA A C 1
ATOM 817 O O . ALA A 1 113 ? 7.548 2.382 -18.714 1.00 97.94 113 ALA A O 1
ATOM 818 N N . GLN A 1 114 ? 6.175 3.545 -17.374 1.00 97.75 114 GLN A N 1
ATOM 819 C CA . GLN A 1 114 ? 7.148 4.467 -16.798 1.00 97.75 114 GLN A CA 1
ATOM 820 C C . GLN A 1 114 ? 7.666 3.995 -15.429 1.00 97.75 114 GLN A C 1
ATOM 822 O O . GLN A 1 114 ? 8.505 4.667 -14.839 1.00 97.75 114 GLN A O 1
ATOM 827 N N . GLY A 1 115 ? 7.182 2.860 -14.910 1.00 97.00 115 GLY A N 1
ATOM 828 C CA . GLY A 1 115 ? 7.563 2.369 -13.583 1.00 97.00 115 GLY A CA 1
ATOM 829 C C . GLY A 1 115 ? 6.863 3.091 -12.425 1.00 97.00 115 GLY A C 1
ATOM 830 O O . GLY A 1 115 ? 7.372 3.081 -11.308 1.00 97.00 115 GLY A O 1
ATOM 831 N N . GLY A 1 116 ? 5.716 3.726 -12.676 1.00 97.81 116 GLY A N 1
ATOM 832 C CA . GLY A 1 116 ? 4.845 4.301 -11.648 1.00 97.81 116 GLY A CA 1
ATOM 833 C C . GLY A 1 116 ? 3.603 3.448 -11.385 1.00 97.81 116 GLY A C 1
ATOM 834 O O . GLY A 1 116 ? 3.136 2.732 -12.276 1.00 97.81 116 GLY A O 1
ATOM 835 N N . ALA A 1 117 ? 3.048 3.538 -10.179 1.00 97.81 117 ALA A N 1
ATOM 836 C CA . ALA A 1 117 ? 1.769 2.938 -9.818 1.00 97.81 117 ALA A CA 1
ATOM 837 C C . ALA A 1 117 ? 1.075 3.716 -8.693 1.00 97.81 117 ALA A C 1
ATOM 839 O O . ALA A 1 117 ? 1.730 4.153 -7.752 1.00 97.81 117 ALA A O 1
ATOM 840 N N . SER A 1 118 ? -0.252 3.789 -8.789 1.00 97.75 118 SER A N 1
ATOM 841 C CA . SER A 1 118 ? -1.160 4.209 -7.721 1.00 97.75 118 SER A CA 1
ATOM 842 C C . SER A 1 118 ? -2.127 3.057 -7.462 1.00 97.75 118 SER A C 1
ATOM 844 O O . SER A 1 118 ? -2.658 2.464 -8.410 1.00 97.75 118 SER A O 1
ATOM 846 N N . TYR A 1 119 ? -2.308 2.684 -6.200 1.00 97.44 119 TYR A N 1
ATOM 847 C CA . TYR A 1 119 ? -3.123 1.546 -5.793 1.00 97.44 119 TYR A CA 1
ATOM 848 C C . TYR A 1 119 ? -3.959 1.900 -4.569 1.00 97.44 119 TYR A C 1
ATOM 850 O O . TYR A 1 119 ? -3.426 2.348 -3.560 1.00 97.44 119 TYR A O 1
ATOM 858 N N . VAL A 1 120 ? -5.266 1.647 -4.639 1.00 97.25 120 VAL A N 1
ATOM 859 C CA . VAL A 1 120 ? -6.190 1.861 -3.522 1.00 97.25 120 VAL A CA 1
ATOM 860 C C . VAL A 1 120 ? -6.977 0.583 -3.276 1.00 97.25 120 VAL A C 1
ATOM 862 O O . VAL A 1 120 ? -7.496 -0.022 -4.214 1.00 97.25 120 VAL A O 1
ATOM 865 N N . THR A 1 121 ? -7.076 0.175 -2.015 1.00 95.81 121 THR A N 1
ATOM 866 C CA . THR A 1 121 ? -7.901 -0.961 -1.598 1.00 95.81 121 THR A CA 1
ATOM 867 C C . THR A 1 121 ? -8.527 -0.714 -0.234 1.00 95.81 121 THR A C 1
ATOM 869 O O . THR A 1 121 ? -8.037 0.100 0.549 1.00 95.81 121 THR A O 1
ATOM 872 N N . VAL A 1 122 ? -9.606 -1.437 0.050 1.00 93.50 122 VAL A N 1
ATOM 873 C CA . VAL A 1 122 ? -10.282 -1.437 1.346 1.00 93.50 122 VAL A CA 1
ATOM 874 C C . VAL A 1 122 ? -10.227 -2.847 1.912 1.00 93.50 122 VAL A C 1
ATOM 876 O O . VAL A 1 122 ? -10.552 -3.823 1.237 1.00 93.50 122 VAL A O 1
ATOM 879 N N . VAL A 1 123 ? -9.796 -2.946 3.162 1.00 89.38 123 VAL A N 1
ATOM 880 C CA . VAL A 1 123 ? -9.747 -4.183 3.932 1.00 89.38 123 VAL A CA 1
ATOM 881 C C . VAL A 1 123 ? -10.821 -4.094 5.003 1.00 89.38 123 VAL A C 1
ATOM 883 O O . VAL A 1 123 ? -10.723 -3.285 5.920 1.00 89.38 123 VAL A O 1
ATOM 886 N N . GLU A 1 124 ? -11.851 -4.919 4.874 1.00 87.19 124 GLU A N 1
ATOM 887 C CA . GLU A 1 124 ? -12.920 -5.026 5.868 1.00 87.19 124 GLU A CA 1
ATOM 888 C C . GLU A 1 124 ? -12.520 -5.956 7.023 1.00 87.19 124 GLU A C 1
ATOM 890 O O . GLU A 1 124 ? -11.623 -6.802 6.878 1.00 87.19 124 GLU A O 1
ATOM 895 N N . GLN A 1 125 ? -13.252 -5.839 8.137 1.00 82.75 125 GLN A N 1
ATOM 896 C CA . GLN A 1 125 ? -13.123 -6.664 9.344 1.00 82.75 125 GLN A CA 1
ATOM 897 C C . GLN A 1 125 ? -11.765 -6.499 10.045 1.00 82.75 125 GLN A C 1
ATOM 899 O O . GLN A 1 125 ? -11.196 -7.451 10.588 1.00 82.75 125 GLN A O 1
ATOM 904 N N . VAL A 1 126 ? -11.219 -5.284 10.011 1.00 81.75 126 VAL A N 1
ATOM 905 C CA . VAL A 1 126 ? -10.037 -4.902 10.786 1.00 81.75 126 VAL A CA 1
ATOM 906 C C . VAL A 1 126 ? -10.529 -4.403 12.142 1.00 81.75 126 VAL A C 1
ATOM 908 O O . VAL A 1 126 ? -11.029 -3.295 12.248 1.00 81.75 126 VAL A O 1
ATOM 911 N N . GLN A 1 127 ? -10.425 -5.235 13.177 1.00 74.31 127 GLN A N 1
ATOM 912 C CA . GLN A 1 127 ? -11.031 -4.932 14.483 1.00 74.31 127 GLN A CA 1
ATOM 913 C C . GLN A 1 127 ? -10.269 -3.863 15.273 1.00 74.31 127 GLN A C 1
ATOM 915 O O . GLN A 1 127 ? -10.878 -3.074 15.988 1.00 74.31 127 GLN A O 1
ATOM 920 N N . ASP A 1 128 ? -8.938 -3.827 15.168 1.00 72.06 128 ASP A N 1
ATOM 921 C CA . ASP A 1 128 ? -8.136 -2.846 15.898 1.00 72.06 128 ASP A CA 1
ATOM 922 C C . ASP A 1 128 ? -6.768 -2.604 15.248 1.00 72.06 128 ASP A C 1
ATOM 924 O O . ASP A 1 128 ? -6.303 -3.354 14.380 1.00 72.06 128 ASP A O 1
ATOM 928 N N . VAL A 1 129 ? -6.106 -1.547 15.715 1.00 76.06 129 VAL A N 1
ATOM 929 C CA . VAL A 1 129 ? -4.695 -1.275 15.464 1.00 76.06 129 VAL A CA 1
ATOM 930 C C . VAL A 1 129 ? -3.861 -2.171 16.386 1.00 76.06 129 VAL A C 1
ATOM 932 O O . VAL A 1 129 ? -3.946 -2.041 17.608 1.00 76.06 129 VAL A O 1
ATOM 935 N N . PRO A 1 130 ? -3.017 -3.064 15.848 1.00 76.88 130 PRO A N 1
ATOM 936 C CA . PRO A 1 130 ? -2.144 -3.898 16.661 1.00 76.88 130 PRO A CA 1
ATOM 937 C C . PRO A 1 130 ? -1.242 -3.050 17.554 1.00 76.88 130 PRO A C 1
ATOM 939 O O . PRO A 1 130 ? -0.744 -2.009 17.125 1.00 76.88 130 PRO A O 1
ATOM 942 N N . THR A 1 131 ? -0.922 -3.533 18.756 1.00 73.88 131 THR A N 1
ATOM 943 C CA . THR A 1 131 ? 0.018 -2.843 19.660 1.00 73.88 131 THR A CA 1
ATOM 944 C C . THR A 1 131 ? 1.408 -2.671 19.035 1.00 73.88 131 THR A C 1
ATOM 946 O O . THR A 1 131 ? 2.119 -1.723 19.350 1.00 73.88 131 THR A O 1
ATOM 949 N N . SER A 1 132 ? 1.793 -3.562 18.117 1.00 74.81 132 SER A N 1
ATOM 950 C CA . SER A 1 132 ? 3.027 -3.458 17.328 1.00 74.81 132 SER A CA 1
ATOM 951 C C . SER A 1 132 ? 2.965 -2.433 16.190 1.00 74.81 132 SER A C 1
ATOM 953 O O . SER A 1 132 ? 3.969 -2.226 15.513 1.00 74.81 132 SER A O 1
ATOM 955 N N . GLY A 1 133 ? 1.794 -1.854 15.928 1.00 80.19 133 GLY A N 1
ATOM 956 C CA . GLY A 1 133 ? 1.486 -1.132 14.701 1.00 80.19 133 GLY A CA 1
ATOM 957 C C . GLY A 1 133 ? 1.255 -2.062 13.507 1.00 80.19 133 GLY A C 1
ATOM 958 O O . GLY A 1 133 ? 1.459 -3.280 13.580 1.00 80.19 133 GLY A O 1
ATOM 959 N N . TRP A 1 134 ? 0.822 -1.468 12.396 1.00 87.31 134 TRP A N 1
ATOM 960 C CA . TRP A 1 134 ? 0.762 -2.138 11.098 1.00 87.31 134 TRP A CA 1
ATOM 961 C C . TRP A 1 134 ? 2.105 -2.073 10.379 1.00 87.31 134 TRP A C 1
ATOM 963 O O . TRP A 1 134 ? 2.883 -1.136 10.559 1.00 87.31 134 TRP A O 1
ATOM 973 N N . ARG A 1 135 ? 2.342 -3.037 9.492 1.00 91.50 135 ARG A N 1
ATOM 974 C CA . ARG A 1 135 ? 3.408 -2.971 8.491 1.00 91.50 135 ARG A CA 1
ATOM 975 C C . ARG A 1 135 ? 2.828 -3.275 7.119 1.00 91.50 135 ARG A C 1
ATOM 977 O O . ARG A 1 135 ? 2.012 -4.184 6.984 1.00 91.50 135 ARG A O 1
ATOM 984 N N . VAL A 1 136 ? 3.257 -2.519 6.117 1.00 93.88 136 VAL A N 1
ATOM 985 C CA . VAL A 1 136 ? 2.924 -2.770 4.714 1.00 93.88 136 VAL A CA 1
ATOM 986 C C . VAL A 1 136 ? 4.155 -3.329 4.023 1.00 93.88 136 VAL A C 1
ATOM 988 O O . VAL A 1 136 ? 5.259 -2.809 4.189 1.00 93.88 136 VAL A O 1
ATOM 991 N N . GLU A 1 137 ? 3.956 -4.383 3.246 1.00 94.81 137 GLU A N 1
ATOM 992 C CA . GLU A 1 137 ? 4.978 -5.015 2.425 1.00 94.81 137 GLU A CA 1
ATOM 993 C C . GLU A 1 137 ? 4.558 -4.960 0.960 1.00 94.81 137 GLU A C 1
ATOM 995 O O . GLU A 1 137 ? 3.403 -5.213 0.611 1.00 94.81 137 GLU A O 1
ATOM 1000 N N . LEU A 1 138 ? 5.519 -4.636 0.103 1.00 95.69 138 LEU A N 1
ATOM 1001 C CA . LEU A 1 138 ? 5.401 -4.760 -1.336 1.00 95.69 138 LEU A CA 1
ATOM 1002 C C . LEU A 1 138 ? 6.176 -6.001 -1.765 1.00 95.69 138 LEU A C 1
ATOM 1004 O O . LEU A 1 138 ? 7.365 -6.127 -1.460 1.00 95.69 138 LEU A O 1
ATOM 1008 N N . LEU A 1 139 ? 5.516 -6.902 -2.484 1.00 95.00 139 LEU A N 1
ATOM 1009 C CA . LEU A 1 139 ? 6.087 -8.168 -2.917 1.00 95.00 139 LEU A CA 1
ATOM 1010 C C . LEU A 1 139 ? 6.117 -8.275 -4.437 1.00 95.00 139 LEU A C 1
ATOM 1012 O O . LEU A 1 139 ? 5.255 -7.749 -5.137 1.00 95.00 139 LEU A O 1
ATOM 1016 N N . THR A 1 140 ? 7.087 -9.020 -4.953 1.00 94.31 140 THR A N 1
ATOM 1017 C CA . THR A 1 140 ? 7.081 -9.512 -6.332 1.00 94.31 140 THR A CA 1
ATOM 1018 C C . THR A 1 140 ? 7.484 -10.979 -6.332 1.00 94.31 140 THR A C 1
ATOM 1020 O O . THR A 1 140 ? 8.456 -11.359 -5.680 1.00 94.31 140 THR A O 1
ATOM 1023 N N . ASN A 1 141 ? 6.713 -11.827 -7.015 1.00 91.56 141 ASN A N 1
ATOM 1024 C CA . ASN A 1 141 ? 6.934 -13.278 -7.046 1.00 91.56 141 ASN A CA 1
ATOM 1025 C C . ASN A 1 141 ? 7.109 -13.902 -5.641 1.00 91.56 141 ASN A C 1
ATOM 1027 O O . ASN A 1 141 ? 7.947 -14.777 -5.452 1.00 91.56 141 ASN A O 1
ATOM 1031 N N . GLY A 1 142 ? 6.363 -13.413 -4.642 1.00 89.25 142 GLY A N 1
ATOM 1032 C CA . GLY A 1 142 ? 6.454 -13.879 -3.252 1.00 89.25 142 GLY A CA 1
ATOM 1033 C C . GLY A 1 142 ? 7.650 -13.352 -2.445 1.00 89.25 142 GLY A C 1
ATOM 1034 O O . GLY A 1 142 ? 7.799 -13.720 -1.283 1.00 89.25 142 GLY A O 1
ATOM 1035 N N . HIS A 1 143 ? 8.491 -12.483 -3.012 1.00 91.69 143 HIS A N 1
ATOM 1036 C CA . HIS A 1 143 ? 9.620 -11.864 -2.314 1.00 91.69 143 HIS A CA 1
ATOM 1037 C C . HIS A 1 143 ? 9.314 -10.417 -1.930 1.00 91.69 143 HIS A C 1
ATOM 1039 O O . HIS A 1 143 ? 8.898 -9.633 -2.782 1.00 91.69 143 HIS A O 1
ATOM 1045 N N . VAL A 1 144 ? 9.580 -10.048 -0.674 1.00 93.25 144 VAL A N 1
ATOM 1046 C CA . VAL A 1 144 ? 9.461 -8.662 -0.195 1.00 93.25 144 VAL A CA 1
ATOM 1047 C C . VAL A 1 144 ? 10.535 -7.799 -0.858 1.00 93.25 144 VAL A C 1
ATOM 1049 O O . VAL A 1 144 ? 11.731 -8.012 -0.661 1.00 93.25 144 VAL A O 1
ATOM 1052 N N . VAL A 1 145 ? 10.101 -6.815 -1.645 1.00 95.31 145 VAL A N 1
ATOM 1053 C CA . VAL A 1 145 ? 10.976 -5.847 -2.327 1.00 95.31 145 VAL A CA 1
ATOM 1054 C C . VAL A 1 145 ? 11.029 -4.504 -1.618 1.00 95.31 145 VAL A C 1
ATOM 1056 O O . VAL A 1 145 ? 11.988 -3.759 -1.810 1.00 95.31 145 VAL A O 1
ATOM 1059 N N . ALA A 1 146 ? 10.031 -4.196 -0.793 1.00 95.50 146 ALA A N 1
ATOM 1060 C CA . ALA A 1 146 ? 10.050 -3.060 0.112 1.00 95.50 146 ALA A CA 1
ATOM 1061 C C . ALA A 1 146 ? 9.080 -3.277 1.270 1.00 95.50 146 ALA A C 1
ATOM 1063 O O . ALA A 1 146 ? 8.075 -3.969 1.121 1.00 95.50 146 ALA A O 1
ATOM 1064 N N . GLU A 1 147 ? 9.363 -2.667 2.415 1.00 94.69 147 GLU A N 1
ATOM 1065 C CA . GLU A 1 147 ? 8.488 -2.736 3.585 1.00 94.69 147 GLU A CA 1
ATOM 1066 C C . GLU A 1 147 ? 8.540 -1.440 4.388 1.00 94.69 147 GLU A C 1
ATOM 1068 O O . GLU A 1 147 ? 9.555 -0.745 4.395 1.00 94.69 147 GLU A O 1
ATOM 1073 N N . GLY A 1 148 ? 7.467 -1.123 5.103 1.00 93.06 148 GLY A N 1
ATOM 1074 C CA . GLY A 1 148 ? 7.435 0.035 5.986 1.00 93.06 148 GLY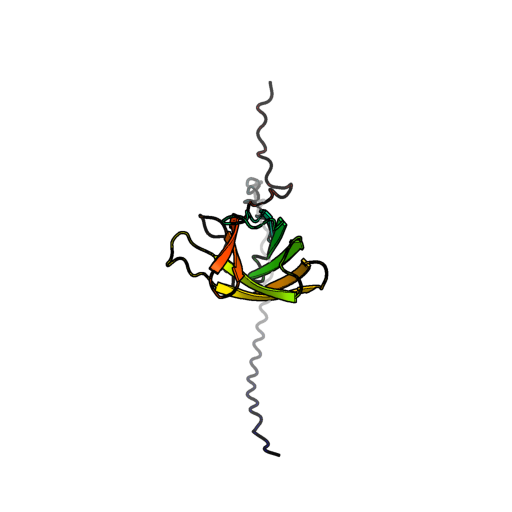 A CA 1
ATOM 1075 C C . GLY A 1 148 ? 6.465 -0.150 7.142 1.00 93.06 148 GLY A C 1
ATOM 1076 O O . GLY A 1 148 ? 5.357 -0.659 6.962 1.00 93.06 148 GLY A O 1
ATOM 1077 N N . ALA A 1 149 ? 6.890 0.262 8.335 1.00 91.69 149 ALA A N 1
ATOM 1078 C CA . ALA A 1 149 ? 6.016 0.341 9.497 1.00 91.69 149 ALA A CA 1
ATOM 1079 C C . ALA A 1 149 ? 5.087 1.555 9.373 1.00 91.69 149 ALA A C 1
ATOM 1081 O O . ALA A 1 149 ? 5.485 2.609 8.874 1.00 91.69 149 ALA A O 1
ATOM 1082 N N . ALA A 1 150 ? 3.848 1.391 9.823 1.00 89.75 150 ALA A N 1
ATOM 1083 C CA . ALA A 1 150 ? 2.870 2.460 9.878 1.00 89.75 150 ALA A CA 1
ATOM 1084 C C . ALA A 1 150 ? 3.115 3.325 11.109 1.00 89.75 150 ALA A C 1
ATOM 1086 O O . ALA A 1 150 ? 3.135 2.841 12.242 1.00 89.75 150 ALA A O 1
ATOM 1087 N N . HIS A 1 151 ? 3.267 4.619 10.874 1.00 86.81 151 HIS A N 1
ATOM 1088 C CA . HIS A 1 151 ? 3.375 5.628 11.908 1.00 86.81 151 HIS A CA 1
ATOM 1089 C C . HIS A 1 151 ? 2.037 6.348 12.009 1.00 86.81 151 HIS A C 1
ATOM 1091 O O . HIS A 1 151 ? 1.606 7.007 11.064 1.00 86.81 151 HIS A O 1
ATOM 1097 N N . VAL A 1 152 ? 1.357 6.186 13.146 1.00 83.62 152 VAL A N 1
ATOM 1098 C CA . VAL A 1 152 ? 0.090 6.877 13.407 1.00 83.62 152 VAL A CA 1
ATOM 1099 C C . VAL A 1 152 ? 0.356 8.375 13.459 1.00 83.62 152 VAL A C 1
ATOM 1101 O O . VAL A 1 152 ? 1.199 8.835 14.230 1.00 83.62 152 VAL A O 1
ATOM 1104 N N . VAL A 1 153 ? -0.377 9.128 12.646 1.00 79.62 153 VAL A N 1
ATOM 1105 C CA . VAL A 1 153 ? -0.332 10.586 12.648 1.00 79.62 153 VAL A CA 1
ATOM 1106 C C . VAL A 1 153 ? -1.250 11.070 13.772 1.00 79.62 153 VAL A C 1
ATOM 1108 O O . VAL A 1 153 ? -2.452 10.786 13.733 1.00 79.62 153 VAL A O 1
ATOM 1111 N N . PRO A 1 154 ? -0.732 11.792 14.784 1.00 66.50 154 PRO A N 1
ATOM 1112 C CA . PRO A 1 154 ? -1.573 12.353 15.830 1.00 66.50 154 PRO A CA 1
ATOM 1113 C C . PRO A 1 154 ? -2.608 13.284 15.200 1.00 66.50 154 PRO A C 1
ATOM 1115 O O . PRO A 1 154 ? -2.265 14.291 14.581 1.00 66.50 154 PRO A O 1
ATOM 1118 N N . THR A 1 155 ? -3.888 12.957 15.343 1.00 59.19 155 THR A N 1
ATOM 1119 C CA . THR A 1 155 ? -4.954 13.874 14.929 1.00 59.19 155 THR A CA 1
ATOM 1120 C C . THR A 1 155 ? -5.105 14.933 16.025 1.00 59.19 155 THR A C 1
ATOM 1122 O O . THR A 1 155 ? -4.984 14.610 17.206 1.00 59.19 155 THR A O 1
ATOM 1125 N N . ALA A 1 156 ? -5.347 16.197 15.659 1.00 52.41 156 ALA A N 1
ATOM 1126 C CA . ALA A 1 156 ? -5.222 17.395 16.510 1.00 52.41 156 ALA A CA 1
ATOM 1127 C C . ALA A 1 156 ? -6.061 17.447 17.820 1.00 52.41 156 ALA A C 1
ATOM 1129 O O . ALA A 1 156 ? -6.064 18.469 18.499 1.00 52.41 156 ALA A O 1
ATOM 1130 N N . GLY A 1 157 ? -6.731 16.364 18.220 1.00 49.47 157 GLY A N 1
ATOM 1131 C CA . GLY A 1 157 ? -7.371 16.188 19.529 1.00 49.47 157 GLY A CA 1
ATOM 1132 C C . GLY A 1 157 ? -6.524 15.454 20.584 1.00 49.47 157 GLY A C 1
ATOM 1133 O O . GLY A 1 157 ? -7.010 15.252 21.690 1.00 49.47 157 GLY A O 1
ATOM 1134 N N . GLN A 1 158 ? -5.289 15.038 20.271 1.00 46.75 158 GLN A N 1
ATOM 1135 C CA . GLN A 1 158 ? -4.417 14.265 21.181 1.00 46.75 158 GLN A CA 1
ATOM 1136 C C . GLN A 1 158 ? -3.219 15.049 21.751 1.00 46.75 158 GLN A C 1
ATOM 1138 O O . GLN A 1 158 ? -2.303 14.452 22.316 1.00 46.75 158 GLN A O 1
ATOM 1143 N N . LEU A 1 159 ? -3.198 16.380 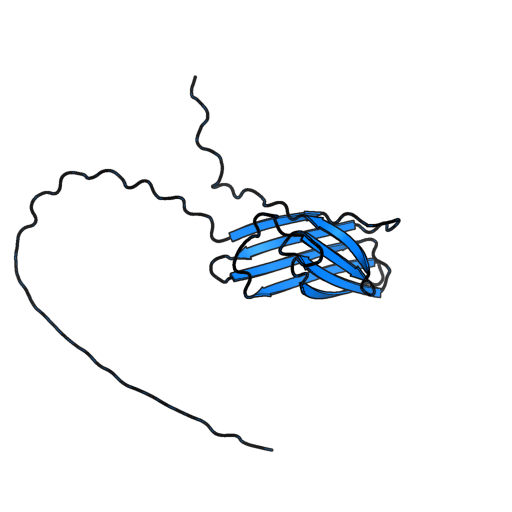21.621 1.00 49.34 159 LEU A N 1
ATOM 1144 C CA . LEU A 1 159 ? -2.193 17.204 22.299 1.00 49.34 159 LEU A CA 1
ATOM 1145 C C . LEU A 1 159 ? -2.370 17.058 23.822 1.00 49.34 159 LEU A C 1
ATOM 1147 O O . LEU A 1 159 ? -3.468 17.323 24.315 1.00 49.34 159 LEU A O 1
ATOM 1151 N N . PRO A 1 160 ? -1.335 16.652 24.585 1.00 47.19 160 PRO A N 1
ATOM 1152 C CA . PRO A 1 160 ? -1.432 16.612 26.035 1.00 47.19 160 PRO A CA 1
ATOM 1153 C C . PRO A 1 160 ? -1.701 18.027 26.547 1.00 47.19 160 PRO A C 1
ATOM 1155 O O . PRO A 1 160 ? -0.879 18.933 26.405 1.00 47.19 160 PRO A O 1
ATOM 1158 N N . SER A 1 161 ? -2.872 18.225 27.143 1.00 52.66 161 SER A N 1
ATOM 1159 C CA . SER A 1 161 ? -3.233 19.442 27.861 1.00 52.66 161 SER A CA 1
ATOM 1160 C C . SER A 1 161 ? -2.474 19.495 29.186 1.00 52.66 161 SER A C 1
ATOM 1162 O O . SER A 1 161 ? -3.037 19.269 30.251 1.00 52.66 161 SER A O 1
ATOM 1164 N N . SER A 1 162 ? -1.170 19.747 29.119 1.00 50.38 162 SER A N 1
ATOM 1165 C CA . SER A 1 162 ? -0.351 20.057 30.288 1.00 50.38 162 SER A CA 1
ATOM 1166 C C . SER A 1 162 ? 0.950 20.731 29.854 1.00 50.38 162 SER A C 1
ATOM 1168 O O . SER A 1 162 ? 2.005 20.103 29.791 1.00 50.38 162 SER A O 1
ATOM 1170 N N . LEU A 1 163 ? 0.871 22.031 29.570 1.00 54.59 163 LEU A N 1
ATOM 1171 C CA . LEU A 1 163 ? 1.995 22.925 29.831 1.00 54.59 163 LEU A CA 1
ATOM 1172 C C . LEU A 1 163 ? 1.893 23.322 31.312 1.00 54.59 163 LEU A C 1
ATOM 1174 O O . LEU A 1 163 ? 0.847 23.846 31.704 1.00 54.59 163 LEU A O 1
ATOM 1178 N N . PRO A 1 164 ? 2.906 23.064 32.157 1.00 49.81 164 PRO A N 1
ATOM 1179 C CA . PRO A 1 164 ? 2.932 23.641 33.492 1.00 49.81 164 PRO A CA 1
ATOM 1180 C C . PRO A 1 164 ? 3.047 25.161 33.339 1.00 49.81 164 PRO A C 1
ATOM 1182 O O . PRO A 1 164 ? 4.018 25.662 32.775 1.00 49.81 164 PRO A O 1
ATOM 1185 N N . GLY A 1 165 ? 2.016 25.881 33.784 1.00 50.38 165 GLY A N 1
ATOM 1186 C CA . GLY A 1 165 ? 2.057 27.334 33.896 1.00 50.38 165 GLY A CA 1
ATOM 1187 C C . GLY A 1 165 ? 3.140 27.731 34.895 1.00 50.38 165 GLY A C 1
ATOM 1188 O O . GLY A 1 165 ? 3.132 27.247 36.028 1.00 50.38 165 GLY A O 1
ATOM 1189 N N . GLY A 1 166 ? 4.083 28.552 34.437 1.00 42.22 166 GLY A N 1
ATOM 1190 C CA . GLY A 1 166 ? 4.976 29.332 35.293 1.00 42.22 166 GLY A CA 1
ATOM 1191 C C . GLY A 1 166 ? 4.353 30.667 35.664 1.00 42.22 166 GLY A C 1
ATOM 1192 O O . GLY A 1 166 ? 3.421 31.099 34.946 1.00 42.22 166 GLY A O 1
#

Mean predicted aligned error: 15.49 Å

Foldseek 3Di:
DDDDDDDDDDDDDDDDDDDDDDDDDDDDDDDDDDPPPPDDDPQKWKWKWWWDFDDPQPKGKIWIWIAGQVQLKIKIKMKIASADAQAKKWKWKFQDDDPPRDTDTQGIDTAHRRRIDIDIGMDGNNNDAHPQGMKMFIDGPRHTGIITGIDTDDDPSPDPPDDDDD

Solvent-accessible surface area (backbone atoms only — not comparable to full-atom values): 10262 Å² total; per-residue (Å²): 142,84,90,80,84,88,82,88,79,87,83,88,83,91,82,88,82,89,80,91,78,85,88,80,85,81,77,88,75,76,90,71,75,82,74,73,79,76,77,83,72,69,59,62,48,45,25,43,23,61,34,47,47,42,86,90,54,75,45,46,37,37,34,43,36,43,33,33,62,85,73,17,31,34,37,40,41,36,44,36,33,62,41,59,56,61,35,63,37,35,36,30,42,27,58,40,82,61,99,80,22,65,68,39,76,76,49,70,54,61,24,39,86,82,5,36,41,78,47,76,45,75,43,71,80,45,85,73,84,36,95,81,32,44,33,45,34,37,25,43,97,89,39,73,45,24,39,18,59,43,46,72,53,84,56,95,86,68,70,78,94,70,77,83,83,128

Sequence (166 aa):
MKAKRIRAWGIVSLIAFALTGCGQAQPVQPPLPLHAASGTSSPMVVAEVKLQPKGSSALDASATLLFNREDEALSVSLEATHLTPRGRYEVALLTAPGPSGGARTIGAFQANAQGGASYVTVVEQVQDVPTSGWRVELLTNGHVVAEGAAHVVPTAGQLPSSLPGG